Protein AF-A0A4Q3YN23-F1 (afdb_monomer_lite)

pLDDT: mean 89.14, std 11.46, range [50.31, 97.5]

Radius of gyration: 15.83 Å; chains: 1; bounding box: 40×39×36 Å

Foldseek 3Di:
DLLVLLVLQVVLVVLCVVLVHPLVVVADQDAADLPLDPVVLVVLLVVLVVQLVVLVVCVVVVHPDPSSVSSVVSSSSSNSSSVNVCRSVVHDSVVSNCVNCVVVLVPDPCNPVD

Secondary structure (DSSP, 8-state):
-HHHHHHHHHHHHHHHHHTT--HHHH-------TT--HHHHHHHHHHHHHHHHHHHHHHHTT-S--HHHHHHHHHHHHHHHHHHHHHHTT--HHHHHHHHHHHHHTTSTTTT--

Structure (mmCIF, N/CA/C/O backbone):
data_AF-A0A4Q3YN23-F1
#
_entry.id   AF-A0A4Q3YN23-F1
#
loop_
_atom_site.group_PDB
_atom_site.id
_atom_site.type_symbol
_atom_site.label_atom_id
_atom_site.label_alt_id
_atom_site.label_comp_id
_atom_site.label_asym_id
_atom_site.label_entity_id
_atom_site.label_seq_id
_atom_site.pdbx_PDB_ins_code
_atom_site.Cartn_x
_atom_site.Cartn_y
_atom_site.Cartn_z
_atom_site.occupancy
_atom_site.B_iso_or_equiv
_atom_site.auth_seq_id
_atom_site.auth_comp_id
_atom_site.auth_asym_id
_atom_site.auth_atom_id
_atom_site.pdbx_PDB_model_num
ATOM 1 N N . MET A 1 1 ? 2.249 1.208 16.193 1.00 87.06 1 MET A N 1
ATOM 2 C CA . MET A 1 1 ? 2.011 0.067 15.279 1.00 87.06 1 MET A CA 1
ATOM 3 C C . MET A 1 1 ? 0.646 0.110 14.589 1.00 87.06 1 MET A C 1
ATOM 5 O O . MET A 1 1 ? 0.640 0.199 13.375 1.00 87.06 1 MET A O 1
ATOM 9 N N . ARG A 1 2 ? -0.493 0.126 15.306 1.00 93.12 2 ARG A N 1
ATOM 10 C CA . ARG A 1 2 ? -1.851 0.193 14.702 1.00 93.12 2 ARG A CA 1
ATOM 11 C C . ARG A 1 2 ? -1.998 1.227 13.577 1.00 93.12 2 ARG A C 1
ATOM 13 O O . ARG A 1 2 ? -2.464 0.898 12.496 1.00 93.12 2 ARG A O 1
ATOM 20 N N . ARG A 1 3 ? -1.531 2.456 13.823 1.00 92.94 3 ARG A N 1
ATOM 21 C CA . ARG A 1 3 ? -1.534 3.543 12.833 1.00 92.94 3 ARG A CA 1
ATOM 22 C C . ARG A 1 3 ? -0.733 3.206 11.572 1.00 92.94 3 ARG A C 1
ATOM 24 O O . ARG A 1 3 ? -1.229 3.432 10.483 1.00 92.94 3 ARG A O 1
ATOM 31 N N . LEU A 1 4 ? 0.460 2.632 11.731 1.00 93.75 4 LEU A N 1
ATOM 32 C CA . LEU A 1 4 ? 1.314 2.237 10.610 1.00 93.75 4 LEU A CA 1
ATOM 33 C C . LEU A 1 4 ? 0.651 1.145 9.763 1.00 93.75 4 LEU A C 1
ATOM 35 O O . LEU A 1 4 ? 0.640 1.254 8.548 1.00 93.75 4 LEU A O 1
ATOM 39 N N . VAL A 1 5 ? 0.054 0.132 10.400 1.00 94.94 5 VAL A N 1
ATOM 40 C CA . VAL A 1 5 ? -0.706 -0.920 9.699 1.00 94.94 5 VAL A CA 1
ATOM 41 C C . VAL A 1 5 ? -1.873 -0.319 8.914 1.00 94.94 5 VAL A C 1
ATOM 43 O O . VAL A 1 5 ? -2.042 -0.641 7.742 1.00 94.94 5 VAL A O 1
ATOM 46 N N . ALA A 1 6 ? -2.632 0.595 9.528 1.00 96.38 6 ALA A N 1
ATOM 47 C CA . ALA A 1 6 ? -3.724 1.297 8.857 1.00 96.38 6 ALA A CA 1
ATOM 48 C C . ALA A 1 6 ? -3.226 2.121 7.658 1.00 96.38 6 ALA A C 1
ATOM 50 O O . ALA A 1 6 ? -3.787 2.013 6.574 1.00 96.38 6 ALA A O 1
ATOM 51 N N . ASP A 1 7 ? -2.165 2.913 7.839 1.00 96.00 7 ASP A N 1
ATOM 52 C CA . ASP A 1 7 ? -1.584 3.751 6.785 1.00 96.00 7 ASP A CA 1
ATOM 53 C C . ASP A 1 7 ? -1.084 2.893 5.610 1.00 96.00 7 ASP A C 1
ATOM 55 O O . ASP A 1 7 ? -1.424 3.170 4.461 1.00 96.00 7 ASP A O 1
ATOM 59 N N . VAL A 1 8 ? -0.348 1.811 5.889 1.00 96.12 8 VAL A N 1
ATOM 60 C CA . VAL A 1 8 ? 0.135 0.867 4.867 1.00 96.12 8 VAL A CA 1
ATOM 61 C C . VAL A 1 8 ? -1.025 0.231 4.112 1.00 96.12 8 VAL A C 1
ATOM 63 O O . VAL A 1 8 ? -0.988 0.171 2.886 1.00 96.12 8 VAL A O 1
ATOM 66 N N . PHE A 1 9 ? -2.059 -0.221 4.821 1.00 96.69 9 PHE A N 1
ATOM 67 C CA . PHE A 1 9 ? -3.226 -0.829 4.193 1.00 96.69 9 PHE A CA 1
ATOM 68 C C . PHE A 1 9 ? -3.978 0.170 3.301 1.00 96.69 9 PHE A C 1
ATOM 70 O O . PHE A 1 9 ? -4.271 -0.144 2.151 1.00 96.69 9 PHE A O 1
ATOM 77 N N . ILE A 1 10 ? -4.232 1.392 3.785 1.00 96.88 10 ILE A N 1
ATOM 78 C CA . ILE A 1 10 ? -4.914 2.452 3.020 1.00 96.88 10 ILE A CA 1
ATOM 79 C C . ILE A 1 10 ? -4.130 2.800 1.751 1.00 96.88 10 ILE A C 1
ATOM 81 O O . ILE A 1 10 ? -4.711 2.868 0.664 1.00 96.88 10 ILE A O 1
ATOM 85 N N . ILE A 1 11 ? -2.817 3.014 1.880 1.00 95.75 11 ILE A N 1
ATOM 86 C CA . ILE A 1 11 ? -1.947 3.348 0.747 1.00 95.75 11 ILE A CA 1
ATOM 87 C C . ILE A 1 11 ? -1.913 2.179 -0.236 1.00 95.75 11 ILE A C 1
ATOM 89 O O . ILE A 1 11 ? -2.167 2.381 -1.417 1.00 95.75 11 ILE A O 1
ATOM 93 N N . GLY A 1 12 ? -1.685 0.957 0.248 1.00 96.38 12 GLY A N 1
ATOM 94 C CA . GLY A 1 12 ? -1.613 -0.238 -0.587 1.00 96.38 12 GLY A CA 1
ATOM 95 C C . GLY A 1 12 ? -2.906 -0.510 -1.360 1.00 96.38 12 GLY A C 1
ATOM 96 O O . GLY A 1 12 ? -2.852 -0.768 -2.559 1.00 96.38 12 GLY A O 1
ATOM 97 N N . VAL A 1 13 ? -4.077 -0.375 -0.727 1.00 96.19 13 VAL A N 1
ATOM 98 C CA . VAL A 1 13 ? -5.377 -0.500 -1.413 1.00 96.19 13 VAL A CA 1
ATOM 99 C C . VAL A 1 13 ? -5.560 0.601 -2.460 1.00 96.19 13 VAL A C 1
ATOM 101 O O . VAL A 1 13 ? -6.005 0.320 -3.571 1.00 96.19 13 VAL A O 1
ATOM 104 N N . SER A 1 14 ? -5.169 1.839 -2.148 1.00 96.44 14 SER A N 1
ATOM 105 C CA . SER A 1 14 ? -5.232 2.948 -3.108 1.00 96.44 14 SER A CA 1
ATOM 106 C C . SER A 1 14 ? -4.322 2.697 -4.316 1.00 96.44 14 SER A C 1
ATOM 108 O O . SER A 1 14 ? -4.747 2.876 -5.454 1.00 96.44 14 SER A O 1
ATOM 110 N N . THR A 1 15 ? -3.097 2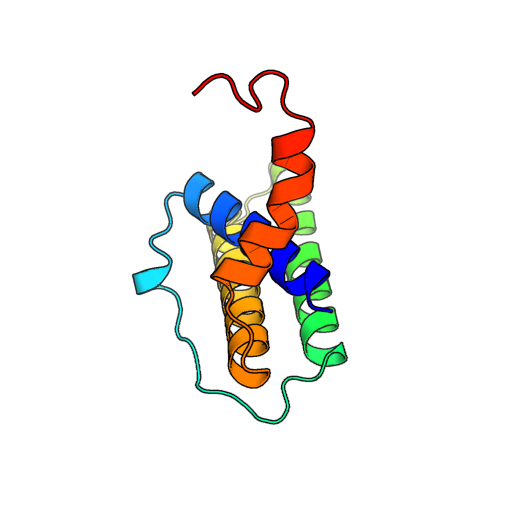.215 -4.091 1.00 96.06 15 THR A N 1
ATOM 111 C CA . THR A 1 15 ? -2.158 1.839 -5.156 1.00 96.06 15 THR A CA 1
ATOM 112 C C . THR A 1 15 ? -2.690 0.678 -5.990 1.00 96.06 15 THR A C 1
ATOM 114 O O . THR A 1 15 ? -2.630 0.729 -7.218 1.00 96.06 15 THR A O 1
ATOM 117 N N . ALA A 1 16 ? -3.262 -0.343 -5.352 1.00 96.56 16 ALA A N 1
ATOM 118 C CA . ALA A 1 16 ? -3.871 -1.472 -6.043 1.00 96.56 16 ALA A CA 1
ATOM 119 C C . ALA A 1 16 ? -5.030 -1.031 -6.946 1.00 96.56 16 ALA A C 1
ATOM 121 O O . ALA A 1 16 ? -5.112 -1.473 -8.092 1.00 96.56 16 ALA A O 1
ATOM 122 N N . ASN A 1 17 ? -5.870 -0.111 -6.466 1.00 96.44 17 ASN A N 1
ATOM 123 C CA . ASN A 1 17 ? -6.939 0.485 -7.259 1.00 96.44 17 ASN A CA 1
ATOM 124 C C . ASN A 1 17 ? -6.384 1.256 -8.470 1.00 96.44 17 ASN A C 1
ATOM 126 O O . ASN A 1 17 ? -6.832 1.032 -9.591 1.00 96.44 17 ASN A O 1
ATOM 130 N N . SER A 1 18 ? -5.353 2.087 -8.278 1.00 95.62 18 SER A N 1
ATOM 131 C CA . SER A 1 18 ? -4.688 2.815 -9.374 1.00 95.62 18 SER A CA 1
ATOM 132 C C . SER A 1 18 ? -4.070 1.894 -10.433 1.00 95.62 18 SER A C 1
ATOM 134 O O . SER A 1 18 ? -3.988 2.262 -11.602 1.00 95.62 18 SER A O 1
ATOM 136 N N . LEU A 1 19 ? -3.642 0.690 -10.045 1.00 94.50 19 LEU A N 1
ATOM 137 C CA . LEU A 1 19 ? -3.080 -0.322 -10.945 1.00 94.50 19 LEU A CA 1
ATOM 138 C C . LEU A 1 19 ? -4.125 -1.286 -11.536 1.00 94.50 19 LEU A C 1
ATOM 140 O O . LEU A 1 19 ? -3.758 -2.155 -12.338 1.00 94.50 19 LEU A O 1
ATOM 144 N N . ASN A 1 20 ? -5.400 -1.117 -11.162 1.00 96.44 20 ASN A N 1
ATOM 145 C CA . ASN A 1 20 ? -6.520 -1.996 -11.495 1.00 96.44 20 ASN A CA 1
ATOM 146 C C . ASN A 1 20 ? -6.263 -3.462 -11.090 1.00 96.44 20 ASN A C 1
ATOM 148 O O . ASN A 1 20 ? -6.412 -4.389 -11.888 1.00 96.44 20 ASN A O 1
ATOM 152 N N . LEU A 1 21 ? -5.806 -3.664 -9.851 1.00 95.44 21 LEU A N 1
ATOM 153 C CA . LEU A 1 21 ? -5.524 -4.984 -9.291 1.00 95.44 21 LEU A CA 1
ATOM 154 C C . LEU A 1 21 ? -6.721 -5.523 -8.512 1.00 95.44 21 LEU A C 1
ATOM 156 O O . LEU A 1 21 ? -7.258 -4.866 -7.619 1.00 95.44 21 LEU A O 1
ATOM 160 N N . ARG A 1 22 ? -7.074 -6.780 -8.778 1.00 94.00 22 ARG A N 1
ATOM 161 C CA . ARG A 1 22 ? -8.048 -7.525 -7.976 1.00 94.00 22 ARG A CA 1
ATOM 162 C C . ARG A 1 22 ? -7.327 -8.196 -6.815 1.00 94.00 22 ARG A C 1
ATOM 164 O O . ARG A 1 22 ? -6.902 -9.340 -6.917 1.00 94.00 22 ARG A O 1
ATOM 171 N N . LEU A 1 23 ? -7.173 -7.469 -5.708 1.00 91.81 23 LEU A N 1
ATOM 172 C CA . LEU A 1 23 ? -6.441 -7.950 -4.528 1.00 91.81 23 LEU A CA 1
ATOM 173 C C . LEU A 1 23 ? -6.960 -9.290 -3.991 1.00 91.81 23 LEU A C 1
ATOM 175 O O . LEU A 1 23 ? -6.161 -10.097 -3.539 1.00 91.81 23 LEU A O 1
ATOM 179 N N . TYR A 1 24 ? -8.267 -9.545 -4.084 1.00 89.50 24 TYR A N 1
ATOM 180 C CA . TYR A 1 24 ? -8.868 -10.818 -3.673 1.00 89.50 24 TYR A CA 1
ATOM 181 C C . TYR A 1 24 ? -8.258 -12.032 -4.393 1.00 89.50 24 TYR A C 1
ATOM 183 O O . TYR A 1 24 ? -8.014 -13.050 -3.758 1.00 89.50 24 TYR A O 1
ATOM 191 N N . ASP A 1 25 ? -7.961 -11.905 -5.690 1.00 91.56 25 ASP A N 1
ATOM 192 C CA . ASP A 1 25 ? -7.394 -12.994 -6.497 1.00 91.56 25 ASP A CA 1
ATOM 193 C C . ASP A 1 25 ? -5.882 -13.173 -6.244 1.00 91.56 25 ASP A C 1
ATOM 195 O O . ASP A 1 25 ? -5.306 -14.205 -6.579 1.00 91.56 25 ASP A O 1
ATOM 199 N N . LEU A 1 26 ? -5.222 -12.145 -5.696 1.00 90.31 26 LEU A N 1
ATOM 200 C CA . LEU A 1 26 ? -3.761 -12.029 -5.620 1.00 90.31 26 LEU A CA 1
ATOM 201 C C . LEU A 1 26 ? -3.203 -12.208 -4.204 1.00 90.31 26 LEU A C 1
ATOM 203 O O . LEU A 1 26 ? -2.020 -12.500 -4.042 1.00 90.31 26 LEU A O 1
ATOM 207 N N . LEU A 1 27 ? -4.022 -11.983 -3.178 1.00 89.19 27 LEU A N 1
ATOM 208 C CA . LEU A 1 27 ? -3.613 -12.098 -1.786 1.00 89.19 27 LEU A CA 1
ATOM 209 C C . LEU A 1 27 ? -3.779 -13.535 -1.303 1.00 89.19 27 LEU A C 1
ATOM 211 O O . LEU A 1 27 ? -4.882 -13.996 -1.022 1.00 89.19 27 LEU A O 1
ATOM 215 N N . THR A 1 28 ? -2.659 -14.215 -1.098 1.00 76.19 28 THR A N 1
ATOM 216 C CA . THR A 1 28 ? -2.597 -15.397 -0.240 1.00 76.19 28 THR A CA 1
ATOM 217 C C . THR A 1 28 ? -2.341 -14.937 1.185 1.00 76.19 28 THR A C 1
ATOM 219 O O . THR A 1 28 ? -1.210 -14.629 1.563 1.00 76.19 28 THR A O 1
ATOM 222 N N . VAL A 1 29 ? -3.408 -14.840 1.975 1.00 63.81 29 VAL A N 1
ATOM 223 C CA . VAL A 1 29 ? -3.280 -14.601 3.412 1.00 63.81 29 VAL A CA 1
ATOM 224 C C . VAL A 1 29 ? -2.905 -15.927 4.059 1.00 63.81 29 VAL A C 1
ATOM 226 O O . VAL A 1 29 ? -3.761 -16.774 4.306 1.00 63.81 29 VAL A O 1
ATOM 229 N N . GLU A 1 30 ? -1.613 -16.133 4.290 1.00 60.56 30 GLU A N 1
ATOM 230 C CA . GLU A 1 30 ? -1.171 -17.213 5.167 1.00 60.56 30 GLU A CA 1
ATOM 231 C C . GLU A 1 30 ? -1.690 -16.914 6.584 1.00 60.56 30 GLU A C 1
ATOM 233 O O . GLU A 1 30 ? -1.685 -15.759 7.028 1.00 60.56 30 GLU A O 1
ATOM 238 N N . GLY A 1 31 ? -2.242 -17.941 7.243 1.00 51.38 31 GLY A N 1
ATOM 239 C CA . GLY A 1 31 ? -2.873 -17.833 8.561 1.00 51.38 31 GLY A CA 1
ATOM 240 C C . GLY A 1 31 ? -1.951 -17.200 9.610 1.00 51.38 31 GLY A C 1
ATOM 241 O O . GLY A 1 31 ? -0.753 -17.056 9.371 1.00 51.38 31 GLY A O 1
ATOM 242 N N . PRO A 1 32 ? -2.485 -16.793 10.775 1.00 50.31 32 PRO A N 1
ATOM 243 C CA . PRO A 1 32 ? -1.726 -16.022 11.751 1.00 50.31 32 PRO A CA 1
ATOM 244 C C . PRO A 1 32 ? -0.456 -16.775 12.160 1.00 50.31 32 PRO A C 1
ATOM 246 O O . PRO A 1 32 ? -0.521 -17.763 12.886 1.00 50.31 32 PRO A O 1
ATOM 249 N N . SER A 1 33 ? 0.707 -16.302 11.706 1.00 55.97 33 SER A N 1
ATOM 250 C CA . SER A 1 33 ? 1.968 -16.702 12.313 1.00 55.97 33 SER A CA 1
ATOM 251 C C . SER A 1 33 ? 2.060 -15.954 13.639 1.00 55.97 33 SER A C 1
ATOM 253 O O . SER A 1 33 ? 2.074 -14.715 13.648 1.00 55.97 33 SER A O 1
ATOM 255 N N . GLU A 1 34 ? 2.105 -16.691 14.748 1.00 55.25 34 GLU A N 1
ATOM 256 C CA . GLU A 1 34 ? 2.221 -16.134 16.105 1.00 55.25 34 GLU A CA 1
ATOM 257 C C . GLU A 1 34 ? 3.418 -15.167 16.232 1.00 55.25 34 GLU A C 1
ATOM 259 O O . GLU A 1 34 ? 3.371 -14.214 17.007 1.00 55.25 34 GLU A O 1
ATOM 264 N N . ASP A 1 35 ? 4.418 -15.321 15.359 1.00 56.75 35 ASP A N 1
ATOM 265 C CA . ASP A 1 35 ? 5.639 -14.517 15.262 1.00 56.75 35 ASP A CA 1
ATOM 266 C C . ASP A 1 35 ? 5.564 -13.351 14.256 1.00 56.75 35 ASP A C 1
ATOM 268 O O . ASP A 1 35 ? 6.530 -13.030 13.558 1.00 56.75 35 ASP A O 1
ATOM 272 N N . THR A 1 36 ? 4.428 -12.648 14.174 1.00 64.19 36 THR A N 1
ATOM 273 C CA . THR A 1 36 ? 4.380 -11.398 13.389 1.00 64.19 36 THR A CA 1
ATOM 274 C C . THR A 1 36 ? 5.072 -10.254 14.149 1.00 64.19 36 THR A C 1
ATOM 276 O O . THR A 1 36 ? 4.439 -9.345 14.710 1.00 64.19 36 THR A O 1
ATOM 279 N N . ASP A 1 37 ? 6.403 -10.323 14.189 1.00 74.69 37 ASP A N 1
ATOM 280 C CA . ASP A 1 37 ? 7.274 -9.356 14.842 1.00 74.69 37 ASP A CA 1
ATOM 281 C C . ASP A 1 37 ? 7.132 -7.969 14.194 1.00 74.69 37 ASP A C 1
ATOM 283 O O . ASP A 1 37 ? 7.123 -7.782 12.973 1.00 74.69 37 ASP A O 1
ATOM 287 N N . SER A 1 38 ? 7.042 -6.957 15.055 1.00 80.44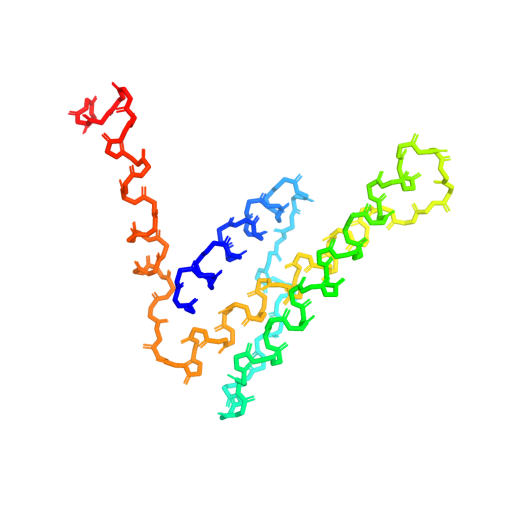 38 SER A N 1
ATOM 288 C CA . SER A 1 38 ? 7.035 -5.549 14.668 1.00 80.44 38 SER A CA 1
ATOM 289 C C . SER A 1 38 ? 8.271 -5.178 13.842 1.00 80.44 38 SER A C 1
ATOM 291 O O . SER A 1 38 ? 8.154 -4.344 12.940 1.00 80.44 38 SER A O 1
ATOM 293 N N . GLN A 1 39 ? 9.434 -5.782 14.124 1.00 85.19 39 GLN A N 1
ATOM 294 C CA . GLN A 1 39 ? 10.645 -5.535 13.338 1.00 85.19 39 GLN A CA 1
ATOM 295 C C . GLN A 1 39 ? 10.579 -6.200 11.964 1.00 85.19 39 GLN A C 1
ATOM 297 O O . GLN A 1 39 ? 10.937 -5.562 10.975 1.00 85.19 39 GLN A O 1
ATOM 302 N N . ALA A 1 40 ? 10.074 -7.436 11.877 1.00 87.75 40 ALA A N 1
ATOM 303 C CA . ALA A 1 40 ? 9.884 -8.131 10.605 1.00 87.75 40 ALA A CA 1
ATOM 304 C C . ALA A 1 40 ? 8.947 -7.346 9.673 1.00 87.75 40 ALA A C 1
ATOM 306 O O . ALA A 1 40 ? 9.286 -7.115 8.509 1.00 87.75 40 ALA A O 1
ATOM 307 N N . PHE A 1 41 ? 7.827 -6.841 10.205 1.00 90.75 41 PHE A N 1
ATOM 308 C CA . PHE A 1 41 ? 6.922 -5.965 9.460 1.00 90.75 41 PHE A CA 1
ATOM 309 C C . PHE A 1 41 ? 7.628 -4.685 9.000 1.00 90.75 41 PHE A C 1
ATOM 311 O O . PHE A 1 41 ? 7.621 -4.374 7.812 1.00 90.75 41 PHE A O 1
ATOM 318 N N . GLY A 1 42 ? 8.304 -3.972 9.909 1.00 91.50 42 GLY A N 1
ATOM 319 C CA . GLY A 1 42 ? 9.044 -2.754 9.567 1.00 91.50 42 GLY A CA 1
ATOM 320 C C . GLY A 1 42 ? 10.107 -2.980 8.486 1.00 91.50 42 GLY A C 1
ATOM 321 O O . GLY A 1 42 ? 10.201 -2.203 7.539 1.00 91.50 42 GLY A O 1
ATOM 322 N N . ARG A 1 43 ? 10.863 -4.080 8.574 1.00 92.88 43 ARG A N 1
ATOM 323 C CA . ARG A 1 43 ? 11.870 -4.464 7.579 1.00 92.88 43 ARG A CA 1
ATOM 324 C C . ARG A 1 43 ? 11.242 -4.737 6.214 1.00 92.88 43 ARG A C 1
ATOM 326 O O . ARG A 1 43 ? 11.771 -4.260 5.212 1.00 92.88 43 ARG A O 1
ATOM 333 N N . LEU A 1 44 ? 10.127 -5.468 6.169 1.00 93.25 44 LEU A N 1
ATOM 334 C CA . LEU A 1 44 ? 9.394 -5.722 4.928 1.00 93.25 44 LEU A CA 1
ATOM 335 C C . LEU A 1 44 ? 8.946 -4.410 4.283 1.00 93.25 44 LEU A C 1
ATOM 337 O O . LEU A 1 44 ? 9.194 -4.213 3.095 1.00 93.25 44 LEU A O 1
ATOM 341 N N . LEU A 1 45 ? 8.357 -3.494 5.059 1.00 94.38 45 LEU A N 1
ATOM 342 C CA . LEU A 1 45 ? 7.928 -2.190 4.546 1.00 94.38 45 LEU A CA 1
ATOM 343 C C . LEU A 1 45 ? 9.095 -1.404 3.952 1.00 94.38 45 LEU A C 1
ATOM 345 O O . LEU A 1 45 ? 8.974 -0.900 2.840 1.00 94.38 45 LEU A O 1
ATOM 349 N N . THR A 1 46 ? 10.229 -1.336 4.653 1.00 95.88 46 THR A N 1
ATOM 350 C CA . THR A 1 46 ? 11.425 -0.637 4.165 1.00 95.88 46 THR A CA 1
ATOM 351 C C . THR A 1 46 ? 11.931 -1.235 2.853 1.00 95.88 46 THR A C 1
ATOM 353 O O . THR A 1 46 ? 12.243 -0.493 1.922 1.00 95.88 46 THR A O 1
ATOM 356 N N . ILE A 1 47 ? 11.975 -2.567 2.744 1.00 96.44 47 ILE A N 1
ATOM 357 C CA . ILE A 1 47 ? 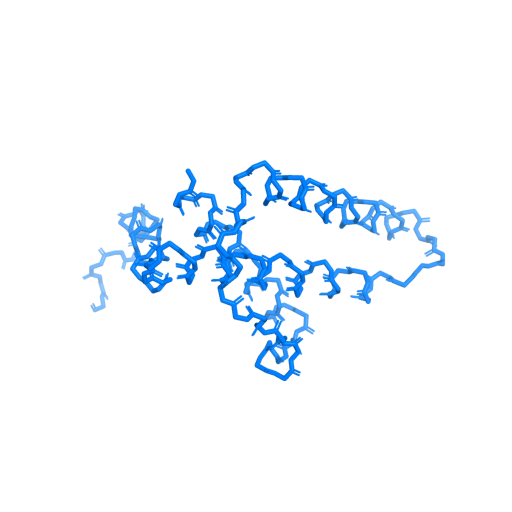12.411 -3.252 1.520 1.00 96.44 47 ILE A CA 1
ATOM 358 C C . ILE A 1 47 ? 11.453 -2.956 0.363 1.00 96.44 47 ILE A C 1
ATOM 360 O O . ILE A 1 47 ? 11.905 -2.567 -0.713 1.00 96.44 47 ILE A O 1
ATOM 364 N N . GLN A 1 48 ? 10.142 -3.120 0.561 1.00 96.88 48 GLN A N 1
ATOM 365 C CA . GLN A 1 48 ? 9.174 -2.919 -0.521 1.00 96.88 48 GLN A CA 1
ATOM 366 C C . GLN A 1 48 ? 9.081 -1.447 -0.937 1.00 96.88 48 GLN A C 1
ATOM 368 O O . GLN A 1 48 ? 9.095 -1.161 -2.132 1.00 96.88 48 GLN A O 1
ATOM 373 N N . ALA A 1 49 ? 9.100 -0.508 0.013 1.00 95.69 49 ALA A N 1
ATOM 374 C CA . ALA A 1 49 ? 9.149 0.921 -0.289 1.00 95.69 49 ALA A CA 1
ATOM 375 C C . ALA A 1 49 ? 10.421 1.294 -1.069 1.00 95.69 49 ALA A C 1
ATOM 377 O O . ALA A 1 49 ? 10.340 2.027 -2.052 1.00 95.69 49 ALA A O 1
ATOM 378 N N . GLY A 1 50 ? 11.581 0.738 -0.697 1.00 97.50 50 GLY A N 1
ATOM 379 C CA . GLY A 1 50 ? 12.830 0.922 -1.439 1.00 97.50 50 GLY A CA 1
ATOM 380 C C . GLY A 1 50 ? 12.763 0.362 -2.863 1.00 97.50 50 GLY A C 1
ATOM 381 O O . GLY A 1 50 ? 13.197 1.022 -3.805 1.00 97.50 50 GLY A O 1
ATOM 382 N N . ARG A 1 51 ? 12.152 -0.816 -3.054 1.00 96.81 51 ARG A N 1
ATOM 383 C CA . ARG A 1 51 ? 11.917 -1.389 -4.393 1.00 96.81 51 ARG A CA 1
ATOM 384 C C . ARG A 1 51 ? 11.001 -0.509 -5.241 1.00 96.81 51 ARG A C 1
ATOM 386 O O . ARG A 1 51 ? 11.272 -0.337 -6.425 1.00 96.81 51 ARG A O 1
ATOM 393 N N . MET A 1 52 ? 9.947 0.056 -4.651 1.00 96.44 52 MET A N 1
ATOM 394 C CA . MET A 1 52 ? 9.059 0.997 -5.341 1.00 96.44 52 MET A CA 1
ATOM 395 C C . MET A 1 52 ? 9.790 2.293 -5.707 1.00 96.44 52 MET A C 1
ATOM 397 O O . MET A 1 52 ? 9.654 2.763 -6.831 1.00 96.44 52 MET A O 1
ATOM 401 N N . ALA A 1 53 ? 10.604 2.840 -4.800 1.00 96.94 53 ALA A N 1
ATOM 402 C CA . ALA A 1 53 ? 11.398 4.039 -5.064 1.00 96.94 53 ALA A CA 1
ATOM 403 C C . ALA A 1 53 ? 12.388 3.821 -6.219 1.00 96.94 53 ALA A C 1
ATOM 405 O O . ALA A 1 53 ? 12.397 4.602 -7.167 1.00 96.94 53 ALA A O 1
ATOM 406 N N . ALA A 1 54 ? 13.132 2.711 -6.199 1.00 96.62 54 ALA A N 1
ATOM 407 C CA . ALA A 1 54 ? 14.041 2.343 -7.282 1.00 96.62 54 ALA A CA 1
ATOM 408 C C . ALA A 1 54 ? 13.301 2.124 -8.614 1.00 96.62 54 ALA A C 1
ATOM 410 O O . ALA A 1 54 ? 13.803 2.480 -9.673 1.00 96.62 54 ALA A O 1
ATOM 411 N N . ALA A 1 55 ? 12.090 1.557 -8.584 1.00 95.81 55 ALA A N 1
ATOM 412 C CA . ALA A 1 55 ? 11.260 1.430 -9.779 1.00 95.81 55 ALA A CA 1
ATOM 413 C C . ALA A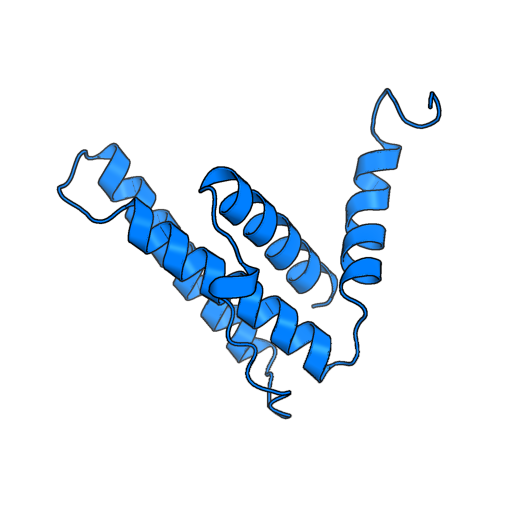 1 55 ? 10.871 2.800 -10.359 1.00 95.81 55 ALA A C 1
ATOM 415 O O . ALA A 1 55 ? 10.928 2.978 -11.573 1.00 95.81 55 ALA A O 1
ATOM 416 N N . CYS A 1 56 ? 10.494 3.760 -9.511 1.00 95.19 56 CYS A N 1
ATOM 417 C CA . CYS A 1 56 ? 10.179 5.125 -9.936 1.00 95.19 56 CYS A CA 1
ATOM 418 C C . CYS A 1 56 ? 11.400 5.857 -10.509 1.00 95.19 56 CYS A C 1
ATOM 420 O O . CYS A 1 56 ? 11.265 6.514 -11.533 1.00 95.19 56 CYS A O 1
ATOM 422 N N . GLU A 1 57 ? 12.580 5.707 -9.904 1.00 96.81 57 GLU A N 1
ATOM 423 C CA . GLU A 1 57 ? 13.834 6.279 -10.420 1.00 96.81 57 GLU A CA 1
ATOM 424 C C . GLU A 1 57 ? 14.164 5.743 -11.820 1.00 96.81 57 GLU A C 1
ATOM 426 O O . GLU A 1 57 ? 14.410 6.507 -12.748 1.00 96.81 57 GLU A O 1
ATOM 431 N N . LYS A 1 58 ? 14.072 4.423 -12.012 1.00 95.62 58 LYS A N 1
ATOM 432 C CA . LYS A 1 58 ? 14.292 3.798 -13.326 1.00 95.62 58 LYS A CA 1
ATOM 433 C C . LYS A 1 58 ? 13.293 4.259 -14.381 1.00 95.62 58 LYS A C 1
ATOM 435 O O . LYS A 1 58 ? 13.654 4.387 -15.548 1.00 95.62 58 LYS A O 1
ATOM 440 N N . LEU A 1 59 ? 12.040 4.484 -13.978 1.00 94.12 59 LEU A N 1
ATOM 441 C CA . LEU A 1 59 ? 11.014 5.029 -14.862 1.00 94.12 59 LEU A CA 1
ATOM 442 C C . LEU A 1 59 ? 11.361 6.462 -15.292 1.00 94.12 59 LEU A C 1
ATOM 444 O O . LEU A 1 59 ? 11.215 6.776 -16.469 1.00 94.12 59 LEU A O 1
ATOM 448 N N . ASP A 1 60 ? 11.841 7.297 -14.367 1.00 94.06 60 ASP A N 1
ATOM 449 C CA . ASP A 1 60 ? 12.248 8.683 -14.639 1.00 94.06 60 ASP A CA 1
ATOM 450 C C . ASP A 1 60 ? 13.468 8.757 -15.571 1.00 94.06 60 ASP A C 1
ATOM 452 O O . ASP A 1 60 ? 13.511 9.558 -16.502 1.00 94.06 60 ASP A O 1
ATOM 456 N N . HIS A 1 61 ? 14.419 7.834 -15.409 1.00 95.38 61 HIS A N 1
ATOM 457 C CA . HIS A 1 61 ? 15.576 7.693 -16.298 1.00 95.38 61 HIS A CA 1
ATOM 458 C C . HIS A 1 61 ? 15.273 6.973 -17.627 1.00 95.38 61 HIS A C 1
ATOM 460 O O . HIS A 1 61 ? 16.184 6.766 -18.429 1.00 95.38 61 HIS A O 1
ATOM 466 N N . LEU A 1 62 ? 14.012 6.598 -17.883 1.00 92.94 62 LEU A N 1
ATOM 467 C CA . LEU A 1 62 ? 13.567 5.878 -19.086 1.00 92.94 62 LEU A CA 1
ATOM 468 C C . LEU A 1 62 ? 14.322 4.557 -19.331 1.00 92.94 62 LEU A C 1
ATOM 470 O O . LEU A 1 62 ? 14.525 4.134 -20.472 1.00 92.94 62 LEU A O 1
ATOM 474 N N . GLU A 1 63 ? 14.733 3.884 -18.258 1.00 92.19 63 GLU A N 1
ATOM 475 C CA . GLU A 1 63 ? 15.399 2.590 -18.346 1.00 92.19 63 GLU A CA 1
ATOM 476 C C . GLU A 1 63 ? 14.421 1.478 -18.754 1.00 92.19 63 GLU A C 1
ATOM 478 O O . GLU A 1 63 ? 13.242 1.465 -18.389 1.00 92.19 63 GLU A O 1
ATOM 483 N N . SER A 1 64 ? 14.931 0.466 -19.460 1.00 89.44 64 SER A N 1
ATOM 484 C CA . SER A 1 64 ? 14.171 -0.758 -19.720 1.00 89.44 64 SER A CA 1
ATOM 485 C C . SER A 1 64 ? 14.018 -1.565 -18.427 1.00 89.44 64 SER A C 1
ATOM 487 O O . SER A 1 64 ? 14.929 -2.286 -18.015 1.00 89.44 64 SER A O 1
ATOM 489 N N . PHE A 1 65 ? 12.849 -1.471 -17.797 1.00 92.00 65 PHE A N 1
ATOM 490 C CA . PHE A 1 65 ? 12.549 -2.126 -16.527 1.00 92.00 65 PHE A CA 1
ATOM 491 C C . PHE A 1 65 ? 11.068 -2.514 -16.413 1.00 92.00 65 PHE A C 1
ATOM 493 O O . PHE A 1 65 ? 10.177 -1.828 -16.912 1.00 92.00 65 PHE A O 1
ATOM 500 N N . SER A 1 66 ? 10.775 -3.603 -15.697 1.00 93.19 66 SER A N 1
ATOM 501 C CA . SER A 1 66 ? 9.409 -4.056 -15.413 1.00 93.19 66 SER A CA 1
ATOM 502 C C . SER A 1 66 ? 8.754 -3.230 -14.293 1.00 93.19 66 SER A C 1
ATOM 504 O O . SER A 1 66 ? 8.471 -3.744 -13.204 1.00 93.19 66 SER A O 1
ATOM 506 N N . TYR A 1 67 ? 8.507 -1.941 -14.559 1.00 94.06 67 TYR A N 1
ATOM 507 C CA . TYR A 1 67 ? 7.943 -0.986 -13.595 1.00 94.06 67 TYR A CA 1
ATOM 508 C C . TYR A 1 67 ? 6.632 -1.488 -12.988 1.00 94.06 67 TYR A C 1
ATOM 510 O O . TYR A 1 67 ? 6.541 -1.699 -11.779 1.00 94.06 67 TYR A O 1
ATOM 518 N N . ARG A 1 68 ? 5.636 -1.754 -13.842 1.00 94.31 68 ARG A N 1
ATOM 519 C CA . ARG A 1 68 ? 4.284 -2.120 -13.401 1.00 94.31 68 ARG A CA 1
ATOM 520 C C . ARG A 1 68 ? 4.282 -3.367 -12.517 1.00 94.31 68 ARG A C 1
ATOM 522 O O . ARG A 1 68 ? 3.661 -3.344 -11.460 1.00 94.31 68 ARG A O 1
ATOM 529 N N . GLN A 1 69 ? 5.009 -4.411 -12.922 1.00 95.38 69 GLN A N 1
ATOM 530 C CA . GLN A 1 69 ? 5.109 -5.651 -12.149 1.00 95.38 69 GLN A CA 1
ATOM 531 C C . GLN A 1 69 ? 5.742 -5.401 -10.776 1.00 95.38 69 GLN A C 1
ATOM 533 O O .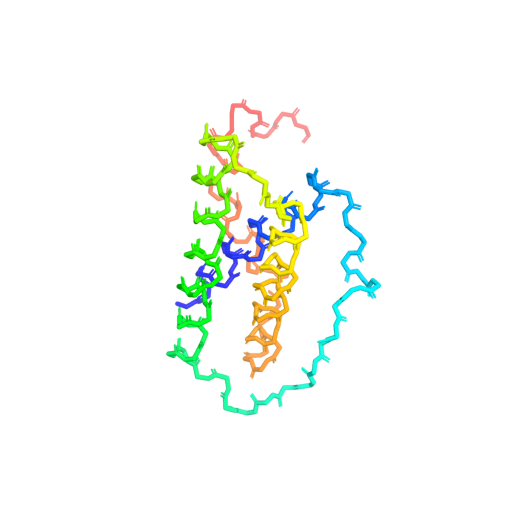 GLN A 1 69 ? 5.254 -5.899 -9.770 1.00 95.38 69 GLN A O 1
ATOM 538 N N . THR A 1 70 ? 6.779 -4.565 -10.712 1.00 96.56 70 THR A N 1
ATOM 539 C CA . THR A 1 70 ? 7.469 -4.274 -9.449 1.00 96.56 70 THR A CA 1
ATOM 540 C C . THR A 1 70 ? 6.577 -3.535 -8.460 1.00 96.56 70 THR A C 1
ATOM 542 O O . THR A 1 70 ? 6.540 -3.899 -7.285 1.00 96.56 70 THR A O 1
ATOM 545 N N . ILE A 1 71 ? 5.839 -2.519 -8.922 1.00 96.88 71 ILE A N 1
ATOM 546 C CA . ILE A 1 71 ? 4.890 -1.802 -8.062 1.00 96.88 71 ILE A CA 1
ATOM 547 C C . ILE A 1 71 ? 3.764 -2.744 -7.621 1.00 96.88 71 ILE A C 1
ATOM 549 O O . ILE A 1 71 ? 3.380 -2.722 -6.452 1.00 96.88 71 ILE A O 1
ATOM 553 N N . GLN A 1 72 ? 3.271 -3.604 -8.518 1.00 96.44 72 GLN A N 1
ATOM 554 C CA . GLN A 1 72 ? 2.257 -4.609 -8.202 1.00 96.44 72 GLN A CA 1
ATOM 555 C C . GLN A 1 72 ? 2.726 -5.572 -7.099 1.00 96.44 72 GLN A C 1
ATOM 557 O O . GLN A 1 72 ? 2.048 -5.690 -6.080 1.00 96.44 72 GLN A O 1
ATOM 562 N N . ASP A 1 73 ? 3.887 -6.208 -7.256 1.00 95.69 73 ASP A N 1
ATOM 563 C CA . ASP A 1 73 ? 4.410 -7.183 -6.290 1.00 95.69 73 ASP A CA 1
ATOM 564 C C . ASP A 1 73 ? 4.641 -6.550 -4.912 1.00 95.69 73 ASP A C 1
ATOM 566 O O . ASP A 1 73 ? 4.274 -7.120 -3.881 1.00 95.69 73 ASP A O 1
ATOM 570 N N . ALA A 1 74 ? 5.216 -5.343 -4.889 1.00 96.00 74 ALA A N 1
ATOM 571 C CA . ALA A 1 74 ? 5.433 -4.593 -3.657 1.00 96.00 74 ALA A CA 1
ATOM 572 C C . ALA A 1 74 ? 4.102 -4.249 -2.968 1.00 96.00 74 ALA A C 1
ATOM 574 O O . ALA A 1 74 ? 3.964 -4.445 -1.760 1.00 96.00 74 ALA A O 1
ATOM 575 N N . THR A 1 75 ? 3.105 -3.809 -3.741 1.00 96.25 75 THR A N 1
ATOM 576 C CA . THR A 1 75 ? 1.764 -3.472 -3.239 1.00 96.25 75 THR A CA 1
ATOM 577 C C . THR A 1 75 ? 1.084 -4.687 -2.614 1.00 96.25 75 THR A C 1
ATOM 579 O O . THR A 1 75 ? 0.616 -4.606 -1.479 1.00 96.25 75 THR A O 1
ATOM 582 N N . ILE A 1 76 ? 1.070 -5.828 -3.313 1.00 95.62 76 ILE A N 1
ATOM 583 C CA . ILE A 1 76 ? 0.478 -7.079 -2.815 1.00 95.62 76 ILE A CA 1
ATOM 584 C C . ILE A 1 76 ? 1.176 -7.509 -1.520 1.00 95.62 76 ILE A C 1
ATOM 586 O O . ILE A 1 76 ? 0.508 -7.802 -0.530 1.00 95.62 76 ILE A O 1
ATOM 590 N N . SER A 1 77 ? 2.513 -7.471 -1.493 1.00 94.06 77 SER A N 1
ATOM 591 C CA . SER A 1 77 ? 3.305 -7.838 -0.316 1.00 94.06 77 SER A CA 1
ATOM 592 C C . SER A 1 77 ? 2.998 -6.950 0.897 1.00 94.06 77 SER A C 1
ATOM 594 O O . SER A 1 77 ? 2.803 -7.461 1.999 1.00 94.06 77 SER A O 1
ATOM 596 N N . MET A 1 78 ? 2.904 -5.630 0.709 1.00 94.06 78 MET A N 1
ATOM 597 C CA . MET A 1 78 ? 2.619 -4.686 1.795 1.00 94.06 78 MET A CA 1
ATOM 598 C C . MET A 1 78 ? 1.184 -4.809 2.320 1.00 94.06 78 MET A C 1
ATOM 600 O O . MET A 1 78 ? 0.979 -4.778 3.536 1.00 94.06 78 MET A O 1
ATOM 604 N N . VAL A 1 79 ? 0.197 -4.980 1.432 1.00 95.19 79 VAL A N 1
ATOM 605 C CA . VAL A 1 79 ? -1.205 -5.189 1.828 1.00 95.19 79 VAL A CA 1
ATOM 606 C C . VAL A 1 79 ? -1.360 -6.513 2.573 1.00 95.19 79 VAL A C 1
ATOM 608 O O . VAL A 1 79 ? -1.965 -6.534 3.645 1.00 95.19 79 VAL A O 1
ATOM 611 N N . GLY A 1 80 ? -0.772 -7.593 2.051 1.00 93.06 80 GLY A N 1
ATOM 612 C CA . GLY A 1 80 ? -0.769 -8.902 2.703 1.00 93.06 80 GLY A CA 1
ATOM 613 C C . GLY A 1 80 ? -0.158 -8.834 4.099 1.00 93.06 80 GLY A C 1
ATOM 614 O O . GLY A 1 80 ? -0.801 -9.226 5.067 1.00 93.06 80 GLY A O 1
ATOM 615 N N . ALA A 1 81 ? 1.022 -8.224 4.236 1.00 91.88 81 ALA A N 1
ATOM 616 C CA . ALA A 1 81 ? 1.676 -8.067 5.532 1.00 91.88 81 ALA A CA 1
ATOM 617 C C . ALA A 1 81 ? 0.835 -7.248 6.530 1.00 91.88 81 ALA A C 1
ATOM 619 O O . ALA A 1 81 ? 0.757 -7.601 7.706 1.00 91.88 81 ALA A O 1
ATOM 620 N N . ALA A 1 82 ? 0.175 -6.174 6.082 1.00 93.38 82 ALA A N 1
ATOM 621 C CA . ALA A 1 82 ? -0.705 -5.381 6.940 1.00 93.38 82 ALA A CA 1
ATOM 622 C C . ALA A 1 82 ? -1.918 -6.193 7.432 1.00 93.38 82 ALA A C 1
ATOM 624 O O . ALA A 1 82 ? -2.265 -6.114 8.614 1.00 93.38 82 ALA A O 1
ATOM 625 N N . LEU A 1 83 ? -2.524 -7.000 6.554 1.00 92.56 83 LEU A N 1
ATOM 626 C CA . LEU A 1 83 ? -3.621 -7.903 6.907 1.00 92.56 83 LEU A CA 1
ATOM 627 C C . LEU A 1 83 ? -3.165 -8.998 7.875 1.00 92.56 83 LEU A C 1
ATOM 629 O O . LEU A 1 83 ? -3.819 -9.196 8.896 1.00 92.56 83 LEU A O 1
ATOM 633 N N . SER A 1 84 ? -2.021 -9.640 7.627 1.00 90.38 84 SER A N 1
ATOM 634 C CA . SER A 1 84 ? -1.463 -10.660 8.523 1.00 90.38 84 SER A CA 1
ATOM 635 C C . SER A 1 84 ? -1.186 -10.101 9.921 1.00 90.38 84 SER A C 1
ATOM 637 O O . SER A 1 84 ? -1.575 -10.718 10.910 1.00 90.38 84 SER A O 1
ATOM 639 N N . VAL A 1 85 ? -0.607 -8.895 10.033 1.00 91.00 85 VAL A N 1
ATOM 640 C CA . VAL A 1 85 ? -0.401 -8.228 11.335 1.00 91.00 85 VAL A CA 1
ATOM 641 C C . VAL A 1 85 ? -1.731 -7.937 12.029 1.00 91.00 85 VAL A C 1
ATOM 643 O O . VAL A 1 85 ? -1.847 -8.136 13.241 1.00 91.00 85 VAL A O 1
ATOM 646 N N . ALA A 1 86 ? -2.725 -7.436 11.291 1.00 91.69 86 ALA A N 1
ATOM 647 C CA . ALA A 1 86 ? -4.040 -7.146 11.849 1.00 91.69 86 ALA A CA 1
ATOM 648 C C . ALA A 1 86 ? -4.716 -8.427 12.363 1.00 91.69 86 ALA A C 1
ATOM 650 O O . ALA A 1 86 ? -5.194 -8.442 13.495 1.00 91.69 86 ALA A O 1
ATOM 651 N N . MET A 1 87 ? -4.666 -9.517 11.592 1.00 89.69 87 MET A N 1
ATOM 652 C CA . MET A 1 87 ? -5.215 -10.819 11.976 1.00 89.69 87 MET A CA 1
ATOM 653 C C . MET A 1 87 ? -4.502 -11.419 13.188 1.00 89.69 87 MET A C 1
ATOM 655 O O . MET A 1 87 ? -5.163 -11.762 14.165 1.00 89.69 87 MET A O 1
ATOM 659 N N . ALA A 1 88 ? -3.166 -11.477 13.178 1.00 88.69 88 ALA A N 1
ATOM 660 C CA . ALA A 1 88 ? -2.376 -12.031 14.281 1.00 88.69 88 ALA A CA 1
ATOM 661 C C . ALA A 1 88 ? -2.607 -11.293 15.611 1.00 88.69 88 ALA A C 1
ATOM 663 O O . ALA A 1 88 ? -2.468 -11.870 16.684 1.00 88.69 88 ALA A O 1
ATOM 664 N N . ARG A 1 89 ? -2.981 -10.008 15.557 1.00 89.69 89 ARG A N 1
ATOM 665 C CA . ARG A 1 89 ? -3.256 -9.184 16.744 1.00 89.69 89 ARG A CA 1
ATOM 666 C C . ARG A 1 89 ? -4.744 -8.989 17.032 1.00 89.69 89 ARG A C 1
ATOM 668 O O . ARG A 1 89 ? -5.078 -8.186 17.907 1.00 89.69 89 ARG A O 1
ATOM 675 N N . ASN A 1 90 ? -5.613 -9.699 16.311 1.00 91.00 90 ASN A N 1
ATOM 676 C CA . ASN A 1 90 ? -7.068 -9.601 16.397 1.00 91.00 90 ASN A CA 1
ATOM 677 C C . ASN A 1 90 ? -7.578 -8.148 16.292 1.00 91.00 90 ASN A C 1
ATOM 679 O O . ASN A 1 90 ? -8.382 -7.677 17.098 1.00 91.00 90 ASN A O 1
ATOM 683 N N . TRP A 1 91 ? -7.034 -7.389 15.340 1.00 93.25 91 TRP A N 1
ATOM 684 C CA . TRP A 1 91 ? -7.448 -6.020 15.049 1.00 93.25 91 TRP A CA 1
ATOM 685 C C . TRP A 1 91 ? -8.405 -6.001 13.860 1.00 93.25 91 TRP A C 1
ATOM 687 O O . TRP A 1 91 ? -8.051 -6.443 12.768 1.00 93.25 91 TRP A O 1
ATOM 697 N N . GLY A 1 92 ? -9.586 -5.407 14.045 1.00 94.06 92 GLY A N 1
ATOM 698 C CA . GLY A 1 92 ? -10.496 -5.107 12.943 1.00 94.06 92 GLY A CA 1
ATOM 699 C C . GLY A 1 92 ? -9.862 -4.090 11.995 1.00 94.06 92 GLY A C 1
ATOM 700 O O . GLY A 1 92 ? -9.683 -2.925 12.357 1.00 94.06 92 GLY A O 1
ATOM 701 N N . ILE A 1 93 ? -9.503 -4.518 10.780 1.00 93.81 93 ILE A N 1
ATOM 702 C CA . ILE A 1 93 ? -8.876 -3.625 9.794 1.00 93.81 93 ILE A CA 1
ATOM 703 C C . ILE A 1 93 ? -9.811 -2.464 9.424 1.00 93.81 93 ILE A C 1
ATOM 705 O O . ILE A 1 93 ? -9.355 -1.335 9.261 1.00 93.81 93 ILE A O 1
ATOM 709 N N . GLU A 1 94 ? -11.121 -2.712 9.391 1.00 94.75 94 GLU A N 1
ATOM 710 C CA . GLU A 1 94 ? -12.143 -1.692 9.150 1.00 94.75 94 GLU A CA 1
ATOM 711 C C . GLU A 1 94 ? -12.111 -0.584 10.207 1.00 94.75 94 GLU A C 1
ATOM 713 O O . GLU A 1 94 ? -12.126 0.600 9.862 1.00 94.75 94 GLU A O 1
ATOM 718 N N . ASP A 1 95 ? -11.998 -0.951 11.486 1.00 95.56 95 ASP A N 1
ATOM 719 C CA . ASP A 1 95 ? -11.928 0.003 12.594 1.00 95.56 95 ASP A CA 1
ATOM 720 C C . ASP A 1 95 ? -10.634 0.814 12.550 1.00 95.56 95 ASP A C 1
ATOM 722 O O . ASP A 1 95 ? -10.645 2.032 12.755 1.00 95.56 95 ASP A O 1
ATOM 726 N N . LEU A 1 96 ? -9.514 0.156 12.230 1.00 95.69 96 LEU A N 1
ATOM 727 C CA . LEU A 1 96 ? -8.222 0.816 12.063 1.00 95.69 96 LEU A CA 1
ATOM 728 C C . LEU A 1 96 ? -8.267 1.863 10.947 1.00 95.69 96 LEU A C 1
ATOM 730 O O . LEU A 1 96 ? -7.808 2.992 11.138 1.00 95.69 96 LEU A O 1
ATOM 734 N N . VAL A 1 97 ? -8.841 1.506 9.798 1.00 95.81 97 VAL A N 1
ATOM 735 C CA . VAL A 1 97 ? -8.991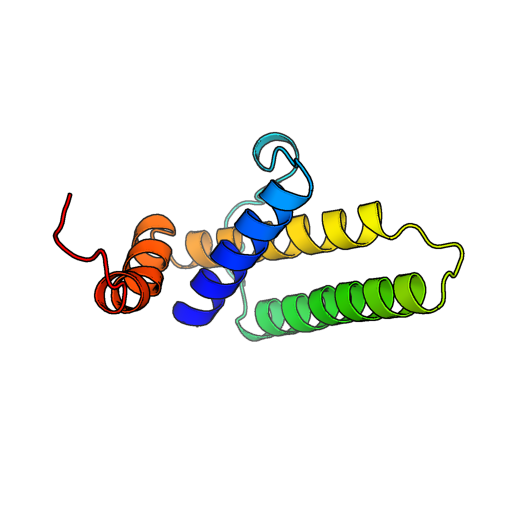 2.406 8.651 1.00 95.81 97 VAL A CA 1
ATOM 736 C C . VAL A 1 97 ? -9.950 3.546 8.978 1.00 95.81 97 VAL A C 1
ATOM 738 O O . VAL A 1 97 ? -9.609 4.711 8.764 1.00 95.81 97 VAL A O 1
ATOM 741 N N . ARG A 1 98 ? -11.123 3.244 9.546 1.00 94.06 98 ARG A N 1
ATOM 742 C CA . ARG A 1 98 ? -12.124 4.248 9.929 1.00 94.06 98 ARG A CA 1
ATOM 743 C C . ARG A 1 98 ? -11.536 5.259 10.902 1.00 94.06 98 ARG A C 1
ATOM 745 O O . ARG A 1 98 ? -11.585 6.456 10.630 1.00 94.06 98 ARG A O 1
ATOM 752 N N . GLY A 1 99 ? -10.921 4.783 11.983 1.00 94.31 99 GLY A N 1
ATOM 753 C CA . GLY A 1 99 ? -10.270 5.640 12.969 1.00 94.31 99 GLY A CA 1
ATOM 754 C C . GLY A 1 99 ? -9.141 6.471 12.361 1.00 94.31 99 GLY A C 1
ATOM 755 O O . GLY A 1 99 ? -8.943 7.622 12.745 1.00 94.31 99 GLY A O 1
ATOM 756 N N . ARG A 1 100 ? -8.423 5.933 11.366 1.00 94.19 100 ARG A N 1
ATOM 757 C CA . ARG A 1 100 ? -7.340 6.665 10.708 1.00 94.19 100 ARG A CA 1
ATOM 758 C C . ARG A 1 100 ? -7.825 7.765 9.763 1.00 94.19 100 ARG A C 1
ATOM 760 O O . ARG A 1 100 ? -7.168 8.808 9.680 1.00 94.19 100 ARG A O 1
ATOM 767 N N . LEU A 1 101 ? -8.933 7.528 9.062 1.00 91.50 101 LEU A N 1
ATOM 768 C CA . LEU A 1 101 ? -9.526 8.457 8.098 1.00 91.50 101 LEU A CA 1
ATOM 769 C C . LEU A 1 101 ? -10.451 9.491 8.748 1.00 91.50 101 LEU A C 1
ATOM 771 O O . LEU A 1 101 ? -10.653 10.553 8.167 1.00 91.50 101 LEU A O 1
ATOM 775 N N . GLN A 1 102 ? -10.988 9.222 9.939 1.00 91.25 102 GLN A N 1
ATOM 776 C CA . GLN A 1 102 ? -11.919 10.119 10.626 1.00 91.25 102 GLN A CA 1
ATOM 777 C C . GLN A 1 102 ? -11.378 11.560 10.777 1.00 91.25 102 GLN A C 1
ATOM 779 O O . GLN A 1 102 ? -12.044 12.477 10.297 1.00 91.25 102 GLN A O 1
ATOM 784 N N . PRO A 1 103 ? -10.139 11.796 11.259 1.00 89.50 103 PRO A N 1
ATOM 785 C CA . PRO A 1 103 ? -9.596 13.155 11.366 1.00 89.50 103 PRO A CA 1
ATOM 786 C C . PRO A 1 103 ? -9.339 13.829 10.012 1.00 89.50 103 PRO A C 1
ATOM 788 O O . PRO A 1 103 ? -9.140 15.038 9.947 1.00 89.50 103 PRO A O 1
ATOM 791 N N . VAL A 1 104 ? -9.252 13.050 8.928 1.00 86.12 104 VAL A N 1
ATOM 792 C CA . VAL A 1 104 ? -9.134 13.582 7.561 1.00 86.12 104 VAL A CA 1
ATOM 793 C C . VAL A 1 104 ? -10.507 14.039 7.078 1.00 86.12 104 VAL A C 1
ATOM 795 O O . VAL A 1 104 ? -10.624 15.126 6.522 1.00 86.12 104 VAL A O 1
ATOM 798 N N . LYS A 1 105 ? -11.549 13.243 7.346 1.00 85.31 105 LYS A N 1
ATOM 799 C CA . LYS A 1 105 ? -12.937 13.585 7.024 1.00 85.31 105 LYS A CA 1
ATOM 800 C C . LYS A 1 105 ? -13.400 14.835 7.761 1.00 85.31 105 LYS A C 1
ATOM 802 O O . LYS A 1 105 ? -14.000 15.686 7.127 1.00 85.31 105 LYS A O 1
ATOM 807 N N . GLU A 1 106 ? -13.071 14.970 9.042 1.00 88.50 106 GLU A N 1
ATOM 808 C CA . GLU A 1 106 ? -13.430 16.135 9.871 1.00 88.50 106 GLU A CA 1
ATOM 809 C C . GLU A 1 106 ? -12.804 17.450 9.388 1.00 88.50 106 GLU A C 1
ATOM 811 O O . GLU A 1 106 ? -13.319 18.525 9.668 1.00 88.50 106 GLU A O 1
ATOM 816 N N . LYS A 1 107 ? -11.695 17.377 8.643 1.00 86.25 107 LYS A N 1
ATOM 817 C CA . LYS A 1 107 ? -11.041 18.545 8.030 1.00 86.25 107 LYS A CA 1
ATOM 818 C C . LYS A 1 107 ? -11.555 18.856 6.627 1.00 86.25 107 LYS A C 1
ATOM 820 O O . LYS A 1 107 ? -11.113 19.833 6.027 1.00 86.25 107 LYS A O 1
ATOM 825 N N . SER A 1 108 ? -12.422 18.009 6.075 1.00 82.44 108 SER A N 1
ATOM 826 C CA . SER A 1 108 ? -13.019 18.246 4.768 1.00 82.44 108 SER A CA 1
ATOM 827 C C . SER A 1 108 ? -13.979 19.425 4.850 1.00 82.44 108 SER A C 1
ATOM 829 O O . SER A 1 108 ? -14.813 19.486 5.747 1.00 82.44 108 SER A O 1
ATOM 831 N N . ILE A 1 109 ? -13.921 20.312 3.858 1.00 79.69 109 ILE A N 1
ATOM 832 C CA . ILE A 1 109 ? -14.900 21.398 3.692 1.00 79.69 109 ILE A CA 1
ATOM 833 C C . ILE A 1 109 ? -16.324 20.885 3.418 1.00 79.69 109 ILE A C 1
ATOM 835 O O . ILE A 1 109 ? -17.260 21.664 3.477 1.00 79.69 109 ILE A O 1
ATOM 839 N N . PHE A 1 110 ? -16.475 19.588 3.128 1.00 79.50 110 PHE A N 1
ATOM 840 C CA . PHE A 1 110 ? -17.755 18.907 2.900 1.00 79.50 110 PHE A CA 1
ATOM 841 C C . PHE A 1 110 ? -18.197 18.051 4.103 1.00 79.50 110 PHE A C 1
ATOM 843 O O . PHE A 1 110 ? -19.008 17.137 3.959 1.00 79.50 110 PHE A O 1
ATOM 850 N N . HIS A 1 111 ? -17.598 18.240 5.283 1.00 68.19 111 HIS A N 1
ATOM 851 C CA . HIS A 1 111 ? -17.938 17.450 6.465 1.00 68.19 111 HIS A CA 1
ATOM 852 C C . HIS A 1 111 ? -19.276 17.903 7.069 1.00 68.19 111 HIS A C 1
ATOM 854 O O . HIS A 1 111 ? -19.340 18.962 7.683 1.00 68.19 111 HIS A O 1
ATOM 860 N N . GLY A 1 112 ? -20.322 17.079 6.929 1.00 66.12 112 GLY A N 1
ATOM 861 C CA . GLY A 1 112 ? -21.663 17.345 7.474 1.00 66.12 112 GLY A CA 1
ATOM 862 C C . GLY A 1 112 ? -22.713 17.799 6.452 1.00 66.12 112 GLY A C 1
ATOM 863 O O . GLY A 1 112 ? -23.873 17.919 6.826 1.00 66.12 112 GLY A O 1
ATOM 864 N N . ASP A 1 113 ? -22.333 17.984 5.182 1.00 60.00 113 ASP A N 1
ATOM 865 C CA . ASP A 1 113 ? -23.223 18.454 4.101 1.00 60.00 113 ASP A CA 1
ATOM 866 C C . ASP A 1 113 ? -23.795 17.320 3.214 1.00 60.00 113 ASP A C 1
ATOM 868 O O . ASP A 1 113 ? -24.189 17.551 2.069 1.00 60.00 113 ASP A O 1
ATOM 872 N N . LEU A 1 114 ? -23.850 16.084 3.729 1.00 51.59 114 LEU A N 1
ATOM 873 C CA . LEU A 1 114 ? -24.485 14.920 3.088 1.00 51.59 114 LEU A CA 1
ATOM 874 C C . LEU A 1 114 ? -25.314 14.119 4.092 1.00 51.59 114 LEU A C 1
ATOM 876 O O . LEU A 1 114 ? -24.762 13.801 5.172 1.00 51.59 114 LEU A O 1
#

Sequence (114 aa):
MRRLVADVFIIGVSTANSLNLRLYDLLTVEGPSEDTDSQAFGRLLTIQAGRMAAACEKLDHLESFSYRQTIQDATISMVGAALSVAMARNWGIEDLVRGRLQPVKEKSIFHGDL